Protein AF-A0A412PZY7-F1 (afdb_monomer)

pLDDT: mean 88.95, std 7.93, range [61.69, 96.31]

Mean predicted aligned error: 4.01 Å

Solvent-accessible surface area (backbone atoms only — not comparable to full-atom values): 5171 Å² total; per-residue (Å²): 114,65,67,64,50,44,53,55,39,60,53,56,77,65,55,42,74,54,59,57,68,61,50,50,56,52,49,53,53,49,38,55,53,48,30,51,50,17,61,78,66,72,32,62,68,55,31,52,52,33,50,55,46,50,55,51,51,6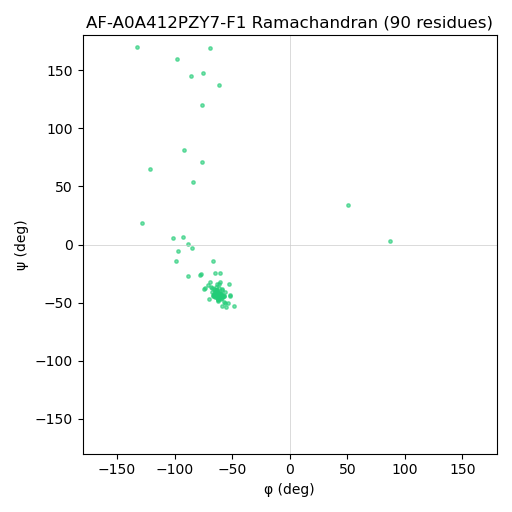3,70,46,60,89,63,55,43,63,47,98,89,48,37,29,49,54,42,70,74,42,45,66,60,52,49,52,52,39,50,56,62,70,73,109

Foldseek 3Di:
DLVVLLVLLVVLLVPFADDLVVNLVSLLVSLVVQLVVCVVVVNVVLVVLSVVLVVLSVVCVVVQDADPVRTTPSSVVRSVSSVVSSVVSVPD

Radius of gyration: 12.8 Å; Cα contacts (8 Å, |Δi|>4): 85; chains: 1; bounding box: 32×18×38 Å

Nearest PDB structures (foldseek):
  8dz8-assembly2_B  TM=5.838E-01  e=2.549E-01  synthetic construct
  6dg5-assembly1_A  TM=4.556E-01  e=5.162E+00  synthetic construct
  6zkl-assembly1_J  TM=4.701E-01  e=6.633E+00  Ovis aries

Organism: NCBI:txid39491

Structure (mmCIF, N/CA/C/O backbone):
data_AF-A0A412PZY7-F1
#
_entry.id   AF-A0A412PZY7-F1
#
loop_
_atom_site.group_PDB
_atom_site.id
_atom_site.type_symbol
_atom_site.label_atom_id
_atom_site.label_alt_id
_atom_site.label_comp_id
_atom_site.label_asym_id
_atom_site.label_entity_id
_atom_site.label_seq_id
_atom_site.pdbx_PDB_ins_code
_atom_site.Cartn_x
_atom_site.Cartn_y
_atom_site.Cartn_z
_atom_site.occupancy
_atom_site.B_iso_or_equiv
_atom_site.auth_seq_id
_atom_site.auth_comp_id
_atom_site.auth_asym_id
_atom_site.auth_atom_id
_atom_site.pdbx_PDB_model_num
ATOM 1 N N . MET A 1 1 ? -13.606 8.449 5.594 1.00 81.25 1 MET A N 1
ATOM 2 C CA . MET A 1 1 ? -12.122 8.385 5.539 1.00 81.25 1 MET A CA 1
ATOM 3 C C . MET A 1 1 ? -11.648 7.072 4.926 1.00 81.25 1 MET A C 1
ATOM 5 O O . MET A 1 1 ? -10.877 7.110 3.977 1.00 81.25 1 MET A O 1
ATOM 9 N N . ARG A 1 2 ? -12.172 5.941 5.414 1.00 86.62 2 ARG A N 1
ATOM 10 C CA . ARG A 1 2 ? -11.934 4.582 4.913 1.00 86.62 2 ARG A CA 1
ATOM 11 C C . ARG A 1 2 ? -12.085 4.405 3.398 1.00 86.62 2 ARG A C 1
ATOM 13 O O . ARG A 1 2 ? -11.140 3.962 2.764 1.00 86.62 2 ARG A O 1
ATOM 20 N N . GLU A 1 3 ? -13.209 4.814 2.808 1.00 89.25 3 GLU A N 1
ATOM 21 C CA . GLU A 1 3 ? -13.447 4.682 1.354 1.00 89.25 3 GLU A CA 1
ATOM 22 C C . GLU A 1 3 ? -12.350 5.351 0.518 1.00 89.25 3 GLU A C 1
ATOM 24 O O . GLU A 1 3 ? -11.841 4.762 -0.426 1.00 89.25 3 GLU A O 1
ATOM 29 N N . LYS A 1 4 ? -11.891 6.541 0.934 1.00 90.56 4 LYS A N 1
ATOM 30 C CA . LYS A 1 4 ? -10.767 7.230 0.281 1.00 90.56 4 LYS A CA 1
ATOM 31 C C . LYS A 1 4 ? -9.466 6.431 0.379 1.00 90.56 4 LYS A C 1
ATOM 33 O O . LYS A 1 4 ? -8.645 6.523 -0.525 1.00 90.56 4 LYS A O 1
ATOM 38 N N . MET A 1 5 ? -9.244 5.697 1.474 1.00 91.75 5 MET A N 1
ATOM 39 C CA . MET A 1 5 ? -8.076 4.819 1.598 1.00 91.75 5 MET A CA 1
ATOM 40 C C . MET A 1 5 ? -8.210 3.629 0.655 1.00 91.75 5 MET A C 1
ATOM 42 O O . MET A 1 5 ? -7.273 3.363 -0.086 1.00 91.75 5 MET A O 1
ATOM 46 N N . ILE A 1 6 ? -9.377 2.980 0.625 1.00 93.00 6 ILE A N 1
ATOM 47 C CA . ILE A 1 6 ? -9.656 1.863 -0.287 1.00 93.00 6 ILE A CA 1
ATOM 48 C C . ILE A 1 6 ? -9.368 2.279 -1.733 1.00 93.00 6 ILE A C 1
ATOM 50 O O . ILE A 1 6 ? -8.561 1.629 -2.383 1.00 93.00 6 ILE A O 1
ATOM 54 N N . THR A 1 7 ? -9.892 3.423 -2.192 1.00 94.38 7 THR A N 1
ATOM 55 C CA . THR A 1 7 ? -9.625 3.930 -3.550 1.00 94.38 7 THR A CA 1
ATOM 56 C C . THR A 1 7 ? -8.131 4.124 -3.827 1.00 94.38 7 THR A C 1
ATOM 58 O O . THR A 1 7 ? -7.641 3.710 -4.873 1.00 94.38 7 THR A O 1
ATOM 61 N N . ILE A 1 8 ? -7.378 4.711 -2.887 1.00 93.69 8 ILE A N 1
ATOM 62 C CA . ILE A 1 8 ? -5.925 4.898 -3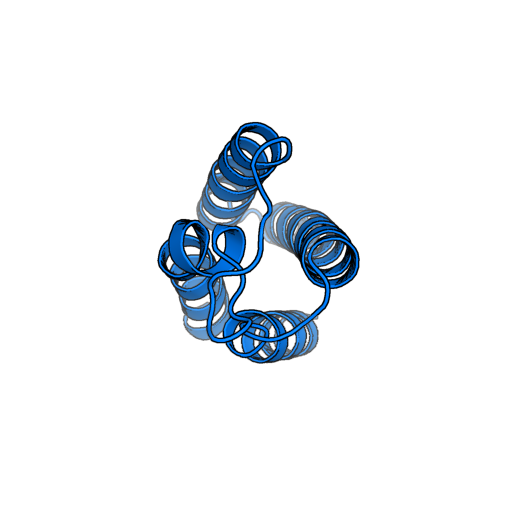.044 1.00 93.69 8 ILE A CA 1
ATOM 63 C C . ILE A 1 8 ? -5.206 3.550 -3.190 1.00 93.69 8 ILE A C 1
ATOM 65 O O . ILE A 1 8 ? -4.288 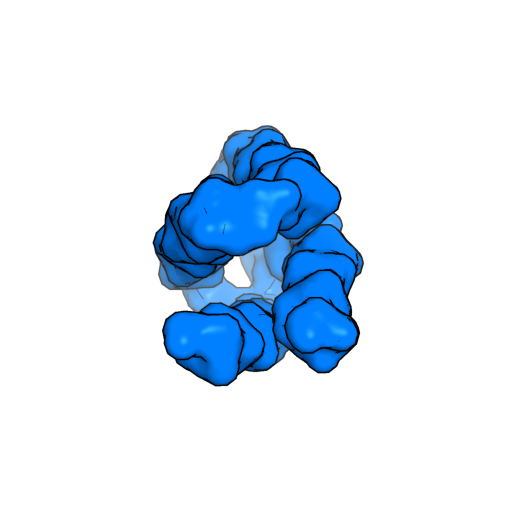3.429 -4.002 1.00 93.69 8 ILE A O 1
ATOM 69 N N . TRP A 1 9 ? -5.592 2.551 -2.395 1.00 95.69 9 TRP A N 1
ATOM 70 C CA . TRP A 1 9 ? -4.967 1.230 -2.429 1.00 95.69 9 TRP A CA 1
ATOM 71 C C . TRP A 1 9 ? -5.382 0.415 -3.654 1.00 95.69 9 TRP A C 1
ATOM 73 O O . TRP A 1 9 ? -4.510 -0.213 -4.247 1.00 95.69 9 TRP A O 1
ATOM 83 N N . ASP A 1 10 ? -6.645 0.485 -4.081 1.00 94.38 10 ASP A N 1
ATOM 84 C CA . ASP A 1 10 ? -7.135 -0.130 -5.321 1.00 94.38 10 ASP A CA 1
ATOM 85 C C . ASP A 1 10 ? -6.383 0.417 -6.546 1.00 94.38 10 ASP A C 1
ATOM 87 O O . ASP A 1 10 ? -5.954 -0.348 -7.409 1.00 94.38 10 ASP A O 1
ATOM 91 N N . GLU A 1 11 ? -6.144 1.732 -6.603 1.00 93.62 11 GLU A N 1
ATOM 92 C CA . GLU A 1 11 ? -5.306 2.326 -7.648 1.00 93.62 11 GLU A CA 1
ATOM 93 C C . GLU A 1 11 ? -3.870 1.795 -7.572 1.00 93.62 11 GLU A C 1
ATOM 95 O O . GLU A 1 11 ? -3.307 1.363 -8.577 1.00 93.62 11 GLU A O 1
ATOM 100 N N . LEU A 1 12 ? -3.264 1.796 -6.380 1.00 93.50 12 LEU A N 1
ATOM 101 C CA . LEU A 1 12 ? -1.872 1.389 -6.190 1.00 93.50 12 LEU A CA 1
ATOM 102 C C . LEU A 1 12 ? -1.609 -0.065 -6.584 1.00 93.50 12 LEU A C 1
ATOM 104 O O . LEU A 1 12 ? -0.583 -0.336 -7.214 1.00 93.50 12 LEU A O 1
ATOM 108 N N . VAL A 1 13 ? -2.512 -0.996 -6.259 1.00 93.00 13 VAL A N 1
ATOM 109 C CA . VAL A 1 13 ? -2.353 -2.408 -6.645 1.00 93.00 13 VAL A CA 1
ATOM 110 C C . VAL A 1 13 ? -2.433 -2.617 -8.157 1.00 93.00 13 VAL A C 1
ATOM 112 O O . VAL A 1 13 ? -1.992 -3.655 -8.638 1.00 93.00 13 VAL A O 1
ATOM 115 N N . GLN A 1 14 ? -2.902 -1.634 -8.926 1.00 90.06 14 GLN A N 1
ATOM 116 C CA . GLN A 1 14 ? -2.913 -1.669 -10.391 1.00 90.06 14 GLN A CA 1
ATOM 117 C 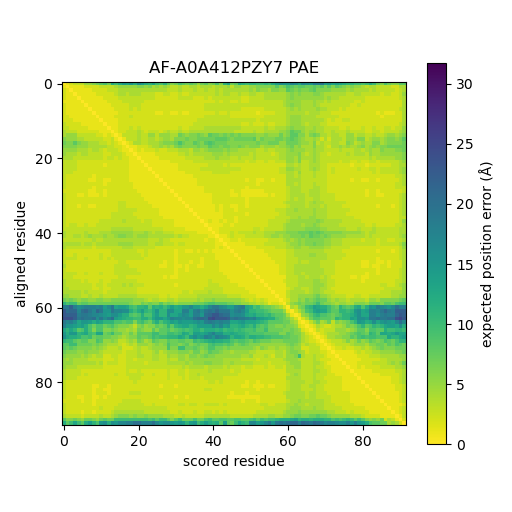C . GLN A 1 14 ? -1.719 -0.930 -11.030 1.00 90.06 14 GLN A C 1
ATOM 119 O O . GLN A 1 14 ? -1.529 -0.992 -12.242 1.00 90.06 14 GLN A O 1
ATOM 124 N N . MET A 1 15 ? -0.868 -0.254 -10.246 1.00 87.88 15 MET A N 1
ATOM 125 C CA . MET A 1 15 ? 0.256 0.555 -10.748 1.00 87.88 15 MET A CA 1
ATOM 126 C C . MET A 1 15 ? 1.534 -0.260 -11.032 1.00 87.88 15 MET A C 1
ATOM 128 O O . MET A 1 15 ? 2.617 0.086 -10.559 1.00 87.88 15 MET A O 1
ATOM 132 N N . ASN A 1 16 ? 1.440 -1.317 -11.841 1.00 85.06 16 ASN A N 1
ATOM 133 C CA . ASN A 1 16 ? 2.598 -2.140 -12.231 1.00 85.06 16 ASN A CA 1
ATOM 134 C C . ASN A 1 16 ? 3.488 -1.494 -13.311 1.00 85.06 16 ASN A C 1
ATOM 136 O O . ASN A 1 16 ? 4.682 -1.789 -13.377 1.00 85.06 16 ASN A O 1
ATOM 140 N N . LYS A 1 17 ? 2.933 -0.593 -14.135 1.00 85.06 17 LYS A N 1
ATOM 141 C CA . LYS A 1 17 ? 3.606 0.031 -15.292 1.00 85.06 17 LYS A CA 1
ATOM 142 C C . LYS A 1 17 ? 3.666 1.553 -15.186 1.00 85.06 17 LYS A C 1
ATOM 144 O O . LYS A 1 17 ? 3.074 2.284 -15.975 1.00 85.06 17 LYS A O 1
ATOM 149 N N . VAL A 1 18 ? 4.403 2.049 -14.196 1.00 85.44 18 VAL A N 1
ATOM 150 C CA . VAL A 1 18 ? 4.709 3.481 -14.047 1.00 85.44 18 VAL A CA 1
ATOM 151 C C . VAL A 1 18 ? 6.193 3.692 -13.778 1.00 85.44 18 VAL A C 1
ATOM 153 O O . VAL A 1 18 ? 6.927 2.747 -13.510 1.00 85.44 18 VAL A O 1
ATOM 156 N N . ARG A 1 19 ? 6.657 4.946 -13.816 1.00 85.62 19 ARG A N 1
ATOM 157 C CA . ARG A 1 19 ? 8.047 5.260 -13.458 1.00 85.62 19 ARG A CA 1
ATOM 158 C C . ARG A 1 19 ? 8.323 4.864 -11.996 1.00 85.62 19 ARG A C 1
ATOM 160 O O . ARG A 1 19 ? 7.507 5.219 -11.139 1.00 85.62 19 ARG A O 1
ATOM 167 N N . PRO A 1 20 ? 9.479 4.245 -11.678 1.00 84.75 20 PRO A N 1
ATOM 168 C CA . PRO A 1 20 ? 9.788 3.771 -10.325 1.00 84.75 20 PRO A CA 1
ATOM 169 C C . PRO A 1 20 ? 9.612 4.834 -9.236 1.00 84.75 20 PRO A C 1
ATOM 171 O O . PRO A 1 20 ? 8.986 4.583 -8.207 1.00 84.75 20 PRO A O 1
ATOM 174 N N . TYR A 1 21 ? 10.086 6.055 -9.497 1.00 85.50 21 TYR A N 1
ATOM 175 C CA . TYR A 1 21 ? 9.932 7.185 -8.580 1.00 85.50 21 TYR A CA 1
ATOM 176 C C . TYR A 1 21 ? 8.458 7.518 -8.295 1.00 85.50 21 TYR A C 1
ATOM 178 O O . TYR A 1 21 ? 8.084 7.736 -7.145 1.00 85.50 21 TYR A O 1
ATOM 186 N N . VAL A 1 22 ? 7.602 7.505 -9.323 1.00 88.81 22 VAL A N 1
ATOM 187 C CA . VAL A 1 22 ? 6.171 7.822 -9.184 1.00 88.81 22 VAL A CA 1
ATOM 188 C C . VAL A 1 22 ? 5.471 6.778 -8.320 1.00 88.81 22 VAL A C 1
ATOM 190 O O . VAL A 1 22 ? 4.722 7.147 -7.415 1.00 88.81 22 VAL A O 1
ATOM 193 N N . PHE A 1 23 ? 5.740 5.494 -8.569 1.00 90.12 23 PHE A N 1
ATOM 194 C CA . PHE A 1 23 ? 5.219 4.405 -7.744 1.00 90.12 23 PHE A CA 1
ATOM 195 C C . PHE A 1 23 ? 5.659 4.557 -6.288 1.00 90.12 23 PHE A C 1
ATOM 197 O O . PHE A 1 23 ? 4.815 4.624 -5.398 1.00 90.12 23 PHE A O 1
ATOM 204 N N . LYS A 1 24 ? 6.967 4.717 -6.052 1.00 89.19 24 LYS A N 1
ATOM 205 C CA . LYS A 1 24 ? 7.540 4.857 -4.709 1.00 89.19 24 LYS A CA 1
ATOM 206 C C . LYS A 1 24 ? 6.916 6.019 -3.938 1.00 89.19 24 LYS A C 1
ATOM 208 O O . LYS A 1 24 ? 6.458 5.829 -2.816 1.00 89.19 24 LYS A O 1
ATOM 213 N N . THR A 1 25 ? 6.851 7.210 -4.535 1.00 91.38 25 THR A N 1
ATOM 214 C CA . THR A 1 25 ? 6.281 8.389 -3.868 1.00 91.38 25 THR A CA 1
ATOM 215 C C . THR A 1 25 ? 4.799 8.207 -3.547 1.00 91.38 25 THR A C 1
ATOM 217 O O . THR A 1 25 ? 4.355 8.605 -2.468 1.00 91.38 25 THR A O 1
ATOM 220 N N . ARG A 1 26 ? 4.012 7.612 -4.455 1.00 93.81 26 ARG A N 1
ATOM 221 C CA . ARG A 1 26 ? 2.591 7.339 -4.194 1.00 93.81 26 ARG A CA 1
ATOM 222 C C . ARG A 1 26 ? 2.417 6.303 -3.087 1.00 93.81 26 ARG A C 1
ATOM 224 O O . ARG A 1 26 ? 1.620 6.538 -2.181 1.00 93.81 26 ARG A O 1
ATOM 231 N N . LEU A 1 27 ? 3.207 5.232 -3.114 1.00 94.31 27 LEU A N 1
ATOM 232 C CA . LEU A 1 27 ? 3.170 4.181 -2.105 1.00 94.31 27 LEU A CA 1
ATOM 233 C C . LEU A 1 27 ? 3.544 4.713 -0.714 1.00 94.31 27 LEU A C 1
ATOM 235 O O . LEU A 1 27 ? 2.788 4.519 0.230 1.00 94.31 27 LEU A O 1
ATOM 239 N N . GLN A 1 28 ? 4.634 5.477 -0.590 1.00 93.88 28 GLN A N 1
ATOM 240 C CA . GLN A 1 28 ? 5.033 6.108 0.679 1.00 93.88 28 GLN A CA 1
ATOM 241 C C . GLN A 1 28 ? 3.932 7.011 1.247 1.00 93.88 28 GLN A C 1
ATOM 243 O O . GLN A 1 28 ? 3.618 6.957 2.435 1.00 93.88 28 GLN A O 1
ATOM 248 N N . ARG A 1 29 ? 3.296 7.827 0.397 1.00 95.44 29 ARG A N 1
ATOM 249 C CA . ARG A 1 29 ? 2.184 8.689 0.825 1.00 95.44 29 ARG A CA 1
ATOM 250 C C . ARG A 1 29 ? 0.976 7.878 1.293 1.00 95.44 29 ARG A C 1
ATOM 252 O O . ARG A 1 29 ? 0.327 8.287 2.254 1.00 95.44 29 ARG A O 1
ATOM 259 N N . ALA A 1 30 ? 0.665 6.767 0.628 1.00 96.25 30 ALA A N 1
ATOM 260 C CA . ALA A 1 30 ? -0.428 5.888 1.029 1.00 96.25 30 ALA A CA 1
ATOM 261 C C . ALA A 1 30 ? -0.143 5.197 2.366 1.00 96.25 30 ALA A C 1
ATOM 263 O O . ALA A 1 30 ? -1.010 5.222 3.237 1.00 96.25 30 ALA A O 1
ATOM 264 N N . ILE A 1 31 ? 1.074 4.683 2.570 1.00 96.31 31 ILE A N 1
ATOM 265 C CA . ILE A 1 31 ? 1.524 4.100 3.844 1.00 96.31 31 ILE A CA 1
ATOM 266 C C . ILE A 1 31 ? 1.344 5.107 4.982 1.00 96.31 31 ILE A C 1
ATOM 268 O O . ILE A 1 31 ? 0.646 4.810 5.946 1.00 96.31 31 ILE A O 1
ATOM 272 N N . LEU A 1 32 ? 1.884 6.325 4.852 1.00 94.94 32 LEU A N 1
ATOM 273 C CA . LEU A 1 32 ? 1.795 7.349 5.902 1.00 94.94 32 LEU A CA 1
ATOM 274 C C . LEU A 1 32 ? 0.344 7.704 6.253 1.00 94.94 32 LEU A C 1
ATOM 276 O O . LEU A 1 32 ? -0.018 7.796 7.426 1.00 94.94 32 LEU A O 1
ATOM 280 N N . ARG A 1 33 ? -0.506 7.886 5.235 1.00 94.56 33 ARG A N 1
ATOM 281 C CA . ARG A 1 33 ? -1.933 8.184 5.433 1.00 94.56 33 ARG A CA 1
ATOM 282 C C . ARG A 1 33 ? -2.670 7.028 6.103 1.00 94.56 33 ARG A C 1
ATOM 284 O O . ARG A 1 33 ? -3.484 7.268 6.988 1.00 94.56 33 ARG A O 1
ATOM 291 N N . THR A 1 34 ? -2.368 5.798 5.701 1.00 95.00 34 THR A N 1
ATOM 292 C CA . THR A 1 34 ? -3.030 4.589 6.209 1.00 95.00 34 THR A CA 1
ATOM 293 C C . THR A 1 34 ? -2.578 4.262 7.625 1.00 95.00 34 THR A C 1
ATOM 295 O O . THR A 1 34 ? -3.407 3.913 8.454 1.00 95.00 34 THR A O 1
ATOM 298 N N . LYS A 1 35 ? -1.297 4.472 7.944 1.00 94.38 35 LYS A N 1
ATOM 299 C CA . LYS A 1 35 ? -0.770 4.360 9.306 1.00 94.38 35 LYS A CA 1
ATOM 300 C C . LYS A 1 35 ? -1.438 5.370 10.237 1.00 94.38 35 LYS A C 1
ATOM 302 O O . LYS A 1 35 ? -1.919 4.981 11.295 1.00 94.38 35 LYS A O 1
ATOM 307 N N . LYS A 1 36 ? -1.559 6.636 9.810 1.00 93.94 36 LYS A N 1
ATOM 308 C CA . LYS A 1 36 ? -2.298 7.662 10.565 1.00 93.94 36 LYS A CA 1
ATOM 309 C C . LYS A 1 36 ? -3.758 7.257 10.789 1.00 93.94 36 LYS A C 1
ATOM 311 O O . LYS A 1 36 ? -4.238 7.338 11.912 1.00 93.94 36 LYS A O 1
ATOM 316 N N . TYR A 1 37 ? -4.436 6.778 9.746 1.00 93.50 37 TYR A N 1
ATOM 317 C CA . TYR A 1 37 ? -5.798 6.256 9.866 1.00 93.50 37 TYR A CA 1
ATOM 318 C C . TYR A 1 37 ? -5.876 5.082 10.856 1.00 93.50 37 TYR A C 1
ATOM 320 O O . TYR A 1 37 ? -6.749 5.066 11.713 1.00 93.50 37 TYR A O 1
ATOM 328 N N . GLY A 1 38 ? -4.933 4.137 10.799 1.00 92.56 38 GLY A N 1
ATOM 329 C CA . GLY A 1 38 ? -4.854 3.025 11.743 1.00 92.56 38 GLY A CA 1
ATOM 330 C C . GLY A 1 38 ? -4.649 3.481 13.190 1.00 92.56 38 GLY A C 1
ATOM 331 O O . GLY A 1 38 ? -5.255 2.907 14.084 1.00 92.56 38 GLY A O 1
ATOM 332 N N . MET A 1 39 ? -3.865 4.535 13.434 1.00 92.88 39 MET A N 1
ATOM 333 C CA . MET A 1 39 ? -3.728 5.133 14.771 1.00 92.88 39 MET A CA 1
ATOM 334 C C . MET A 1 39 ? -5.041 5.758 15.260 1.00 92.88 39 MET A C 1
ATOM 336 O O . MET A 1 39 ? -5.416 5.573 16.410 1.00 92.88 39 MET A O 1
ATOM 340 N N . GLU A 1 40 ? -5.759 6.468 14.386 1.00 93.81 40 GLU A N 1
ATOM 341 C CA . GLU A 1 40 ? -7.056 7.086 14.709 1.00 93.81 40 GLU A CA 1
ATOM 342 C C . GLU A 1 40 ? -8.151 6.051 15.025 1.00 93.81 40 GLU A C 1
ATOM 344 O O . GLU A 1 40 ? -9.116 6.383 15.707 1.00 93.81 40 GLU A O 1
ATOM 349 N N . GLN A 1 41 ? -8.025 4.821 14.516 1.00 91.94 41 GLN A N 1
ATOM 350 C CA . GLN A 1 41 ? -8.972 3.719 14.735 1.00 91.94 41 GLN A CA 1
ATOM 351 C C . GLN A 1 41 ? -8.501 2.700 15.787 1.00 91.94 41 GLN A C 1
ATOM 353 O O . GLN A 1 41 ? -9.137 1.660 15.934 1.00 91.94 41 GLN A O 1
ATOM 358 N N . ASP A 1 42 ? -7.379 2.961 16.468 1.00 92.81 42 ASP A N 1
ATOM 359 C CA . ASP A 1 42 ? -6.698 2.009 17.363 1.00 92.81 42 ASP A CA 1
ATOM 360 C C . ASP A 1 42 ? -6.451 0.626 16.718 1.00 92.81 42 ASP A C 1
ATOM 362 O O . ASP A 1 42 ? -6.493 -0.440 17.329 1.00 92.81 42 ASP A O 1
ATOM 366 N N . ASP A 1 43 ? -6.198 0.640 15.411 1.00 93.56 43 ASP A N 1
ATOM 367 C CA . ASP A 1 43 ? -5.994 -0.544 14.599 1.00 93.56 43 ASP A CA 1
ATOM 368 C C . ASP A 1 43 ? -4.508 -0.903 14.528 1.00 93.56 43 ASP A C 1
ATOM 370 O O . ASP A 1 43 ? -3.806 -0.586 13.559 1.00 93.56 43 ASP A O 1
ATOM 374 N N . THR A 1 44 ? -4.013 -1.585 15.560 1.00 93.12 44 THR A N 1
ATOM 375 C CA . THR A 1 44 ? -2.606 -2.008 15.625 1.00 93.12 44 THR A CA 1
ATOM 376 C C . THR A 1 44 ? -2.229 -2.941 14.469 1.00 93.12 44 THR A C 1
ATOM 378 O O . THR A 1 44 ? -1.104 -2.892 13.976 1.00 93.12 44 THR A O 1
ATOM 381 N N . SER A 1 45 ? -3.169 -3.762 13.988 1.00 93.75 45 SER A N 1
ATOM 382 C CA . SER A 1 45 ? -2.913 -4.703 12.891 1.00 93.75 45 SER A CA 1
ATOM 383 C C . SER A 1 45 ? -2.621 -3.987 11.569 1.00 93.75 45 SER A C 1
ATOM 385 O O . SER A 1 45 ? -1.652 -4.311 10.882 1.00 93.75 45 SER A O 1
ATOM 387 N N . LEU A 1 46 ? -3.402 -2.954 11.239 1.00 94.25 46 LEU A N 1
ATOM 388 C CA . LEU A 1 46 ? -3.192 -2.143 10.041 1.00 94.25 46 LEU A CA 1
ATOM 389 C C . LEU A 1 46 ? -1.894 -1.335 10.131 1.00 94.25 46 LEU A C 1
ATOM 391 O O . LEU A 1 46 ? -1.183 -1.193 9.133 1.00 94.25 46 LEU A O 1
ATOM 395 N N . GLN A 1 47 ? -1.563 -0.841 11.326 1.00 94.56 47 GLN A N 1
ATOM 396 C CA . GLN A 1 47 ? -0.305 -0.138 11.575 1.00 94.56 47 GLN A CA 1
ATOM 397 C C . GLN A 1 47 ? 0.904 -1.054 11.326 1.00 94.56 47 GLN A C 1
ATOM 399 O O . GLN A 1 47 ? 1.808 -0.665 10.587 1.00 94.56 47 GLN A O 1
ATOM 404 N N . GLN A 1 48 ? 0.881 -2.287 11.841 1.00 95.31 48 GLN A N 1
ATOM 405 C CA . GLN A 1 48 ? 1.947 -3.276 11.630 1.00 95.31 48 GLN A CA 1
ATOM 406 C C . GLN A 1 48 ? 2.118 -3.657 10.154 1.00 95.31 48 GLN A C 1
ATOM 408 O O . GLN A 1 48 ? 3.246 -3.771 9.671 1.00 95.31 48 GLN A O 1
ATOM 413 N N . LEU A 1 49 ? 1.016 -3.819 9.410 1.00 96.12 49 LEU A N 1
ATOM 414 C CA . LEU A 1 49 ? 1.079 -4.071 7.966 1.00 96.12 49 LEU A CA 1
ATOM 415 C C . LEU A 1 49 ? 1.750 -2.907 7.221 1.00 96.12 49 LEU A C 1
ATOM 417 O O . LEU A 1 49 ? 2.614 -3.133 6.370 1.00 96.12 49 LEU A O 1
ATOM 421 N N . CYS A 1 50 ? 1.398 -1.666 7.572 1.00 96.25 50 CYS A N 1
ATOM 422 C CA . CYS A 1 50 ? 2.009 -0.473 6.988 1.00 96.25 50 CYS A CA 1
ATOM 423 C C . CYS A 1 50 ? 3.508 -0.377 7.312 1.00 96.25 50 CYS A C 1
ATOM 425 O O . CYS A 1 50 ? 4.298 -0.091 6.415 1.00 96.25 50 CYS A O 1
ATOM 427 N N . GLU A 1 51 ? 3.913 -0.653 8.554 1.00 95.12 51 GLU A N 1
ATOM 428 C CA . GLU A 1 51 ? 5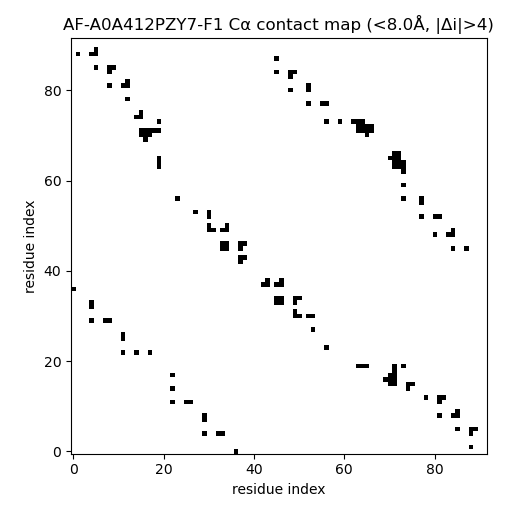.322 -0.641 8.974 1.00 95.12 51 GLU A CA 1
ATOM 429 C C . GLU A 1 51 ? 6.149 -1.705 8.254 1.00 95.12 51 GLU A C 1
ATOM 431 O O . GLU A 1 51 ? 7.218 -1.412 7.718 1.00 95.12 51 GLU A O 1
ATOM 436 N N . LYS A 1 52 ? 5.633 -2.934 8.158 1.00 95.00 52 LYS A N 1
ATOM 437 C CA . LYS A 1 52 ? 6.295 -4.014 7.418 1.00 95.00 52 LYS A CA 1
ATOM 438 C C . LYS A 1 52 ? 6.526 -3.627 5.956 1.00 95.00 52 LYS A C 1
ATOM 440 O O . LYS A 1 52 ? 7.613 -3.856 5.419 1.00 95.00 52 LYS A O 1
ATOM 445 N N . LEU A 1 53 ? 5.519 -3.035 5.315 1.00 95.12 53 LEU A N 1
ATOM 446 C CA . LEU A 1 53 ? 5.622 -2.587 3.931 1.00 95.12 53 LEU A CA 1
ATOM 447 C C . LEU A 1 53 ? 6.604 -1.414 3.774 1.00 95.12 53 LEU A C 1
ATOM 449 O O . LEU A 1 53 ? 7.389 -1.402 2.828 1.00 95.12 53 LEU A O 1
ATOM 453 N N . GLU A 1 54 ? 6.602 -0.459 4.705 1.00 94.00 54 GLU A N 1
ATOM 454 C CA . GLU A 1 54 ? 7.544 0.666 4.732 1.00 94.00 54 GLU A CA 1
ATOM 455 C C . GLU A 1 54 ? 8.998 0.190 4.826 1.00 94.00 54 GLU A C 1
ATOM 457 O O . GLU A 1 54 ? 9.844 0.616 4.035 1.00 94.00 54 GLU A O 1
ATOM 462 N N . HIS A 1 55 ? 9.273 -0.756 5.727 1.00 91.38 55 HIS A N 1
ATOM 463 C CA . HIS A 1 55 ? 10.591 -1.371 5.882 1.00 91.38 55 HIS A CA 1
ATOM 464 C C . HIS A 1 55 ? 11.045 -2.086 4.604 1.00 91.38 55 HIS A C 1
ATOM 466 O O . HIS A 1 55 ? 12.175 -1.888 4.150 1.00 91.38 55 HIS A O 1
ATOM 472 N N . LYS A 1 56 ? 10.163 -2.880 3.979 1.00 91.12 56 LYS A N 1
ATOM 473 C CA . LYS A 1 56 ? 10.466 -3.535 2.697 1.00 91.12 56 LYS A CA 1
ATOM 474 C C . LYS A 1 56 ? 10.746 -2.515 1.594 1.00 91.12 56 LYS A C 1
ATOM 476 O O . LYS A 1 56 ? 11.705 -2.677 0.843 1.00 91.12 56 LYS A O 1
ATOM 481 N N . LEU A 1 57 ? 9.947 -1.450 1.510 1.00 89.75 57 LEU A N 1
ATOM 482 C CA . LEU A 1 57 ? 10.113 -0.396 0.511 1.00 89.75 57 LEU A CA 1
ATOM 483 C C . LEU A 1 57 ? 11.447 0.350 0.665 1.00 89.75 57 LEU A C 1
ATOM 485 O O . LEU A 1 57 ? 12.087 0.674 -0.337 1.00 89.75 57 LEU A O 1
ATOM 489 N N . ALA A 1 58 ? 11.874 0.615 1.902 1.00 86.25 58 ALA A N 1
ATOM 490 C CA . ALA A 1 58 ? 13.174 1.218 2.183 1.00 86.25 58 ALA A CA 1
ATOM 491 C C . ALA A 1 58 ? 14.324 0.314 1.713 1.00 86.25 58 ALA A C 1
ATOM 493 O O . ALA A 1 58 ? 15.249 0.795 1.062 1.00 86.25 58 ALA A O 1
ATOM 494 N N . PHE A 1 59 ? 14.223 -0.996 1.959 1.00 83.50 59 PHE A N 1
ATOM 495 C CA . PHE A 1 59 ? 15.244 -1.971 1.573 1.00 83.50 59 PHE A CA 1
ATOM 496 C C . PHE A 1 59 ? 15.408 -2.111 0.049 1.00 83.50 59 PHE A C 1
ATOM 498 O O . PHE A 1 59 ? 16.524 -2.201 -0.452 1.00 83.50 59 PHE A O 1
ATOM 505 N N . ILE A 1 60 ? 14.312 -2.082 -0.716 1.00 80.50 60 ILE A N 1
ATOM 506 C CA . ILE A 1 60 ? 14.360 -2.245 -2.184 1.00 80.50 60 ILE A CA 1
ATOM 507 C C . ILE A 1 60 ? 14.635 -0.943 -2.955 1.00 80.50 60 ILE A C 1
ATOM 509 O O . ILE A 1 60 ? 14.704 -0.948 -4.189 1.00 80.50 60 ILE A O 1
ATOM 513 N N . SER A 1 61 ? 14.745 0.187 -2.249 1.00 67.81 61 SER A N 1
ATOM 514 C CA . SER A 1 61 ? 14.912 1.524 -2.831 1.00 67.81 61 SER A CA 1
ATOM 515 C C . SER A 1 61 ? 16.075 1.602 -3.825 1.00 67.81 61 SER A C 1
ATOM 517 O O . SER A 1 61 ? 15.950 2.289 -4.838 1.00 67.81 61 SER A O 1
ATOM 519 N N . ASP A 1 62 ? 17.151 0.853 -3.581 1.00 61.69 62 ASP A N 1
ATOM 520 C CA . ASP A 1 62 ? 18.372 0.877 -4.396 1.00 61.69 62 ASP A CA 1
ATOM 521 C C . ASP A 1 62 ? 18.356 -0.099 -5.587 1.00 61.69 62 ASP A C 1
ATOM 523 O O . ASP A 1 62 ? 19.306 -0.152 -6.362 1.00 61.69 62 ASP A O 1
ATOM 527 N N . GLN A 1 63 ? 17.268 -0.855 -5.782 1.00 61.97 63 GLN A N 1
ATOM 528 C CA . GLN A 1 63 ? 17.134 -1.851 -6.861 1.00 61.97 63 GLN A CA 1
ATOM 529 C C . GLN A 1 63 ? 15.855 -1.682 -7.694 1.00 61.97 63 GLN A C 1
ATOM 531 O O . GLN A 1 63 ? 15.405 -2.608 -8.376 1.00 61.97 63 GLN A O 1
ATOM 536 N N . SER A 1 64 ? 15.239 -0.500 -7.635 1.00 63.28 64 SER A N 1
ATOM 537 C CA . SER A 1 64 ? 13.962 -0.202 -8.292 1.00 63.28 64 SER A CA 1
ATOM 538 C C . SER A 1 64 ? 14.121 0.006 -9.804 1.00 63.28 64 SER A C 1
ATOM 540 O O . SER A 1 64 ? 13.976 1.115 -10.315 1.00 63.28 64 SER A O 1
ATOM 542 N N . ASN A 1 65 ? 14.398 -1.081 -10.518 1.00 72.06 65 ASN A N 1
ATOM 543 C CA . ASN A 1 65 ? 14.494 -1.119 -11.973 1.00 72.06 65 ASN A CA 1
ATOM 544 C C . ASN A 1 65 ? 13.188 -1.631 -12.593 1.00 72.06 65 ASN A C 1
ATOM 546 O O . ASN A 1 65 ? 12.386 -2.309 -11.938 1.00 72.06 65 ASN A O 1
ATOM 550 N N . GLN A 1 66 ? 12.989 -1.316 -13.871 1.00 79.31 66 GLN A N 1
ATOM 551 C CA . GLN A 1 66 ? 11.947 -1.941 -14.678 1.00 79.31 66 GLN A CA 1
ATOM 552 C C . GLN A 1 66 ? 12.471 -3.246 -15.289 1.00 79.31 66 GLN A C 1
ATOM 554 O O . GLN A 1 66 ? 13.653 -3.354 -15.621 1.00 79.31 66 GLN A O 1
ATOM 559 N N . THR A 1 67 ? 11.603 -4.242 -15.413 1.00 80.25 67 THR A N 1
ATOM 560 C CA . THR A 1 67 ? 11.836 -5.434 -16.234 1.00 80.25 67 THR A CA 1
ATOM 561 C C . THR A 1 67 ? 11.823 -5.062 -17.722 1.00 80.25 67 THR A C 1
ATOM 563 O O . THR A 1 67 ? 11.462 -3.946 -18.102 1.00 80.25 67 THR A O 1
ATOM 566 N N . SER A 1 68 ? 12.233 -5.988 -18.589 1.00 78.12 68 SER A N 1
ATOM 567 C CA . SER A 1 68 ? 12.298 -5.779 -20.045 1.00 78.12 68 SER A CA 1
ATOM 568 C C . SER A 1 68 ? 10.941 -5.454 -20.688 1.00 78.12 68 SER A C 1
ATOM 570 O O . SER A 1 68 ? 10.900 -4.800 -21.725 1.00 78.12 68 SER A O 1
ATOM 572 N N . ASP A 1 69 ? 9.837 -5.862 -20.066 1.00 80.69 69 ASP A N 1
ATOM 573 C CA . ASP A 1 69 ? 8.450 -5.562 -20.443 1.00 80.69 69 ASP A CA 1
ATOM 574 C C . ASP A 1 69 ? 7.869 -4.313 -19.739 1.00 80.6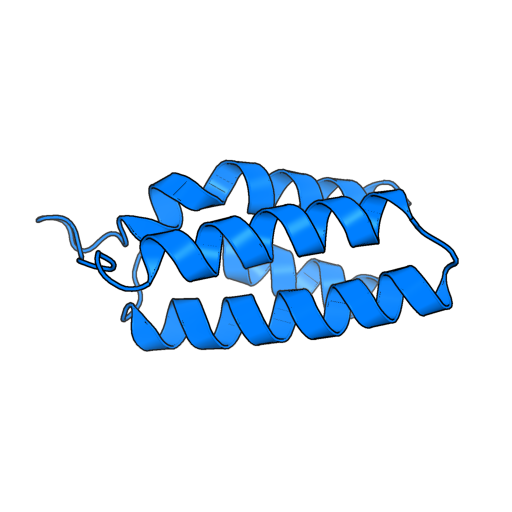9 69 ASP A C 1
ATOM 576 O O . ASP A 1 69 ? 6.689 -3.985 -19.900 1.00 80.69 69 ASP A O 1
ATOM 580 N N . GLY A 1 70 ? 8.704 -3.581 -18.991 1.00 78.56 70 GLY A N 1
ATOM 581 C CA . GLY A 1 70 ? 8.385 -2.284 -18.392 1.00 78.56 70 GLY A CA 1
ATOM 582 C C . GLY A 1 70 ? 7.714 -2.339 -17.017 1.00 78.56 70 GLY A C 1
ATOM 583 O O . GLY A 1 70 ? 7.377 -1.280 -16.475 1.00 78.56 70 GLY A O 1
ATOM 584 N N . GLU A 1 71 ? 7.523 -3.527 -16.437 1.00 84.50 71 GLU A N 1
ATOM 585 C CA . GLU A 1 71 ? 6.964 -3.668 -15.091 1.00 84.50 71 GLU A CA 1
ATOM 586 C C . GLU A 1 71 ? 7.974 -3.308 -14.002 1.00 84.50 71 GLU A C 1
ATOM 588 O O . GLU A 1 71 ? 9.185 -3.492 -14.124 1.00 84.50 71 GLU A O 1
ATOM 593 N N . LEU A 1 72 ? 7.472 -2.772 -12.896 1.00 85.81 72 LEU A N 1
ATOM 594 C CA . LEU A 1 72 ? 8.302 -2.431 -11.752 1.00 85.81 72 LEU A CA 1
ATOM 595 C C . LEU A 1 72 ? 8.683 -3.683 -10.964 1.00 85.81 72 LEU A C 1
ATOM 597 O O . LEU A 1 72 ? 7.834 -4.337 -10.361 1.00 85.81 72 LEU A O 1
ATOM 601 N N . ARG A 1 73 ? 9.984 -3.964 -10.849 1.00 83.81 73 ARG A N 1
ATOM 602 C CA . ARG A 1 73 ? 10.457 -5.069 -10.003 1.00 83.81 73 ARG A CA 1
ATOM 603 C C . ARG A 1 73 ? 10.092 -4.860 -8.532 1.00 83.81 73 ARG A C 1
ATOM 605 O O . ARG A 1 73 ? 9.765 -5.812 -7.831 1.00 83.81 73 ARG A O 1
ATOM 612 N N . SER A 1 74 ? 10.084 -3.605 -8.086 1.00 83.50 74 SER A N 1
ATOM 613 C CA . SER A 1 74 ? 9.610 -3.223 -6.756 1.00 83.50 74 SER A CA 1
ATOM 614 C C . SER A 1 74 ? 8.120 -3.493 -6.559 1.00 83.50 74 SER A C 1
ATOM 616 O O . SER A 1 74 ? 7.734 -3.933 -5.482 1.00 83.50 74 SER A O 1
ATOM 618 N N . TYR A 1 75 ? 7.288 -3.301 -7.586 1.00 86.12 75 TYR A N 1
ATOM 619 C CA . TYR A 1 75 ? 5.874 -3.670 -7.521 1.00 86.12 75 TYR A CA 1
ATOM 620 C C . TYR A 1 75 ? 5.717 -5.181 -7.319 1.00 86.12 75 TYR A C 1
ATOM 622 O O . TYR A 1 75 ? 4.997 -5.593 -6.418 1.00 86.12 75 TYR A O 1
ATOM 630 N N . LEU A 1 76 ? 6.446 -6.007 -8.079 1.00 86.19 76 LEU A N 1
ATOM 631 C CA . LEU A 1 76 ? 6.370 -7.470 -7.959 1.00 86.19 76 LEU A CA 1
ATOM 632 C C . LEU A 1 76 ? 6.720 -7.972 -6.551 1.00 86.19 76 LEU A C 1
ATOM 634 O O . LEU A 1 76 ? 6.070 -8.881 -6.048 1.00 86.19 76 LEU A O 1
ATOM 638 N N . ILE A 1 77 ? 7.713 -7.358 -5.905 1.00 88.56 77 ILE A N 1
ATOM 639 C CA . ILE A 1 77 ? 8.142 -7.721 -4.545 1.00 88.56 77 ILE A CA 1
ATOM 640 C C . ILE A 1 77 ? 7.106 -7.300 -3.492 1.00 88.56 77 ILE A C 1
ATOM 642 O O . ILE A 1 77 ? 6.949 -7.979 -2.480 1.00 88.56 77 ILE A O 1
ATOM 646 N N . LEU A 1 78 ? 6.426 -6.170 -3.702 1.00 91.94 78 LEU A N 1
ATOM 647 C CA . LEU A 1 78 ? 5.557 -5.553 -2.695 1.00 91.94 78 LEU A CA 1
ATOM 648 C C . LEU A 1 78 ? 4.069 -5.869 -2.877 1.00 91.94 78 LEU A C 1
ATOM 650 O O . LEU A 1 78 ? 3.286 -5.621 -1.961 1.00 91.94 78 LEU A O 1
ATOM 654 N N . LYS A 1 79 ? 3.666 -6.406 -4.035 1.00 92.31 79 LYS A N 1
ATOM 655 C CA . LYS A 1 79 ? 2.260 -6.602 -4.420 1.00 92.31 79 LYS A CA 1
ATOM 656 C C . LYS A 1 79 ? 1.448 -7.345 -3.362 1.00 92.31 79 LYS A C 1
ATOM 658 O O . LYS A 1 79 ? 0.331 -6.938 -3.062 1.00 92.31 79 LYS A O 1
ATOM 663 N N . GLU A 1 80 ? 1.998 -8.410 -2.786 1.00 93.75 80 GLU A N 1
ATOM 664 C CA . GLU A 1 80 ? 1.293 -9.205 -1.775 1.00 93.75 80 GLU A CA 1
ATOM 665 C C . GLU 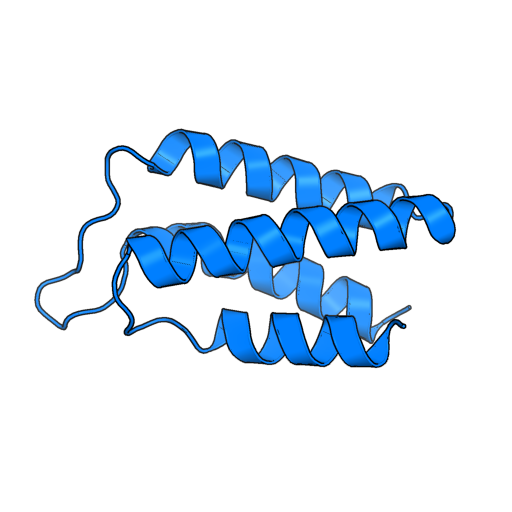A 1 80 ? 1.037 -8.419 -0.485 1.00 93.75 80 GLU A C 1
ATOM 667 O O . GLU A 1 80 ? -0.063 -8.477 0.058 1.00 93.75 80 GLU A O 1
ATOM 672 N N . ASP A 1 81 ? 2.020 -7.654 -0.001 1.00 94.94 81 ASP A N 1
ATOM 673 C CA . ASP A 1 81 ? 1.842 -6.824 1.194 1.00 94.94 81 ASP A CA 1
ATOM 674 C C . ASP A 1 81 ? 0.856 -5.670 0.919 1.00 94.94 81 ASP A C 1
ATOM 676 O O . ASP A 1 81 ? 0.048 -5.319 1.779 1.00 94.94 81 ASP A O 1
ATOM 680 N N . MET A 1 82 ? 0.881 -5.102 -0.294 1.00 95.44 82 MET A N 1
ATOM 681 C CA . MET A 1 82 ? -0.081 -4.079 -0.720 1.00 95.44 82 MET A CA 1
ATOM 682 C C . MET A 1 82 ? -1.515 -4.625 -0.750 1.00 95.44 82 MET A C 1
ATOM 684 O O . MET A 1 82 ? -2.433 -3.968 -0.259 1.00 95.44 82 MET A O 1
ATOM 688 N N . GLU A 1 83 ? -1.706 -5.835 -1.279 1.00 95.19 83 GLU A N 1
ATOM 689 C CA . GLU A 1 83 ? -3.012 -6.497 -1.324 1.00 95.19 83 GLU A CA 1
ATOM 690 C C . GLU A 1 83 ? -3.523 -6.827 0.086 1.00 95.19 83 GLU A C 1
ATOM 692 O O . GLU A 1 83 ? -4.701 -6.631 0.373 1.00 95.19 83 GLU A O 1
ATOM 697 N N . GLN A 1 84 ? -2.644 -7.242 1.005 1.00 95.50 84 GLN A N 1
ATOM 698 C CA . GLN A 1 84 ? -3.014 -7.475 2.407 1.00 95.50 84 GLN A CA 1
ATOM 699 C C . GLN A 1 84 ? -3.560 -6.209 3.078 1.00 95.50 84 GLN A C 1
ATOM 701 O O . GLN A 1 84 ? -4.576 -6.273 3.771 1.00 95.50 84 GLN A O 1
ATOM 706 N N . ILE A 1 85 ? -2.932 -5.051 2.848 1.00 95.19 85 ILE A N 1
ATOM 707 C CA . ILE A 1 85 ? -3.421 -3.770 3.380 1.00 95.19 85 ILE A CA 1
ATOM 708 C C . ILE A 1 85 ? -4.771 -3.401 2.758 1.00 95.19 85 ILE A C 1
ATOM 710 O O . ILE A 1 85 ? -5.688 -2.998 3.476 1.00 95.19 85 ILE A O 1
ATOM 714 N N . ARG A 1 86 ? -4.918 -3.572 1.439 1.00 95.06 86 ARG A N 1
ATOM 715 C CA . ARG A 1 86 ? -6.179 -3.326 0.726 1.00 95.06 86 ARG A CA 1
ATOM 716 C C . ARG A 1 86 ? -7.317 -4.168 1.310 1.00 95.06 86 ARG A C 1
ATOM 718 O O . ARG A 1 86 ? -8.359 -3.630 1.672 1.00 95.06 86 ARG A O 1
ATOM 725 N N . VAL A 1 87 ? -7.091 -5.469 1.485 1.00 94.12 87 VAL A N 1
ATOM 726 C CA . VAL A 1 87 ? -8.063 -6.399 2.078 1.00 94.12 87 VAL A CA 1
ATOM 727 C C . VAL A 1 87 ? -8.396 -6.015 3.523 1.00 94.12 87 VAL A C 1
ATOM 729 O O . VAL A 1 87 ? -9.574 -5.981 3.882 1.00 94.12 87 VAL A O 1
ATOM 732 N N . ALA A 1 88 ? -7.399 -5.656 4.338 1.00 92.31 88 ALA A N 1
ATOM 733 C CA . ALA A 1 88 ? -7.624 -5.206 5.713 1.00 92.31 88 ALA A CA 1
ATOM 734 C C . ALA A 1 88 ? -8.533 -3.963 5.778 1.00 92.31 88 ALA A C 1
ATOM 736 O O . ALA A 1 88 ? -9.414 -3.886 6.634 1.00 92.31 88 ALA A O 1
ATOM 737 N N . LEU A 1 89 ? -8.379 -3.027 4.836 1.00 91.44 89 LEU A N 1
ATOM 738 C CA . LEU A 1 89 ? -9.255 -1.859 4.706 1.00 91.44 89 LEU A CA 1
ATOM 739 C C . LEU A 1 89 ? -10.671 -2.226 4.231 1.00 91.44 89 LEU A C 1
ATOM 741 O O . LEU A 1 89 ? -11.632 -1.566 4.622 1.00 91.44 89 LEU A O 1
ATOM 745 N N . CYS A 1 90 ? -10.832 -3.263 3.409 1.00 88.19 90 CYS A N 1
ATOM 746 C CA . CYS A 1 90 ? -12.136 -3.703 2.898 1.00 88.19 90 CYS A CA 1
ATOM 747 C C . CYS A 1 90 ? -12.961 -4.516 3.907 1.00 88.19 90 CYS A C 1
ATOM 749 O O . CYS A 1 90 ? -14.184 -4.492 3.824 1.00 88.19 90 CYS A O 1
ATOM 751 N N . ILE A 1 91 ? -12.332 -5.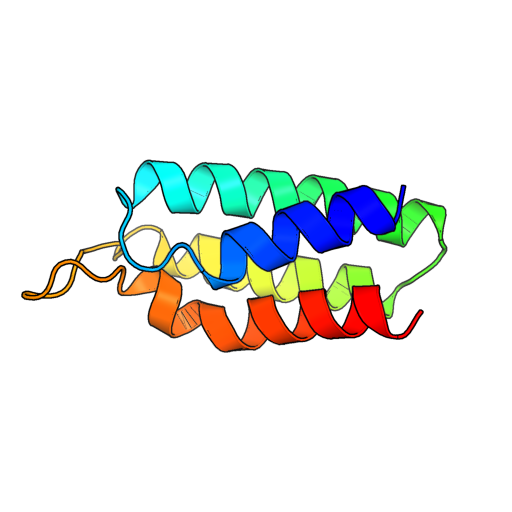204 4.864 1.00 83.00 91 ILE A N 1
ATOM 752 C CA . ILE A 1 91 ? -13.043 -6.075 5.821 1.00 83.00 91 ILE A CA 1
ATOM 753 C C . ILE A 1 91 ? -13.518 -5.320 7.078 1.00 83.00 91 ILE A C 1
ATOM 755 O O . ILE A 1 91 ? -14.512 -5.724 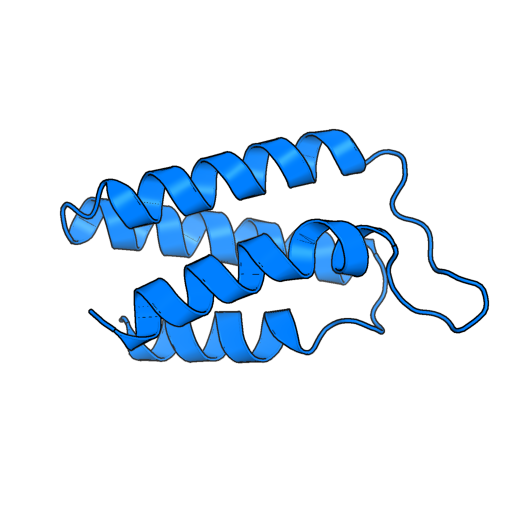7.673 1.00 83.00 91 ILE A O 1
ATOM 759 N N . LYS A 1 92 ? -12.846 -4.229 7.470 1.00 64.06 92 LYS A N 1
ATOM 760 C CA . LYS A 1 92 ? -13.147 -3.459 8.696 1.00 64.06 92 LYS A CA 1
ATOM 761 C C . LYS A 1 92 ? -14.086 -2.285 8.481 1.00 64.06 92 LYS A C 1
ATOM 763 O O . LYS A 1 92 ? -15.322 -2.444 8.532 1.00 64.06 92 LYS A O 1
#

Secondary structure (DSSP, 8-state):
-HHHHHHHHHHHHT-SSS-HHHHHHHHHHHHHHHHHHHHHTT-HHHHHHHHHHHHHHHHGGGG-PBPTTS-BHHHHHHHHHHHHHHHHHHH-

Sequence (92 aa):
MREKMITIWDELVQMNKVRPYVFKTRLQRAILRTKKYGMEQDDTSLQQLCEKLEHKLAFISDQSNQTSDGELRSYLILKEDMEQIRVALCIK